Protein AF-A0A6B3BCQ0-F1 (afdb_monomer_lite)

pLDDT: mean 88.79, std 11.23, range [49.03, 98.62]

Foldseek 3Di:
DDDDDDDDDDDDDALVVQLVCLVVVVVQQVQWADDPQFIAGVVGHTDPQWTFPDDHRQAQQTKIWGDDPPQQKIKIKGWRDRDLQAKTKIWIWIDHQFKTKTKIWMFGNRSNTFKIKMWMWMATDPPPDDVRIDTDIDMDGSVVVNVVVPDDPPD

Secondary structure (DSSP, 8-state):
--------------HHHHHHHHHHHHHHHHH-EEETTEEE-TTS-EEEEEEEEESSTTSTT-EEEES-TTSS-EEEEEEEEEETTTEEEEEEEEEETTEEEEEEEEEESTTS--EEEEEEEEE-STT--GGG-EEEEEEEEHHHHHHHHTSPTT-

Sequence (155 aa):
MAVLRHSVTVLAVERALVAELAPLVWDLAESTRADGTAVRTPDGRPVEDLRLVKGRHLRAGALYEIGRADDGERMAVRVREWRRTAAIEVEQRLSAPDLNARVTLRLTAPDRPRLVEGRGRMWGPDGSGVLRRGTGSARADLAAWWDAAALPPGA

Structure (mmCIF, N/CA/C/O backbone):
data_AF-A0A6B3BCQ0-F1
#
_entry.id   AF-A0A6B3BCQ0-F1
#
loop_
_atom_site.group_PDB
_atom_site.id
_atom_site.type_symbol
_atom_site.label_atom_id
_atom_site.label_alt_id
_atom_site.label_comp_id
_atom_site.label_asym_id
_atom_site.label_entity_id
_atom_site.label_seq_id
_atom_site.pdbx_PDB_ins_code
_atom_site.Cartn_x
_atom_site.Cartn_y
_atom_site.Cartn_z
_atom_site.occupancy
_atom_site.B_iso_or_equiv
_atom_site.auth_seq_id
_atom_site.auth_comp_id
_atom_site.auth_asym_id
_atom_site.auth_atom_id
_atom_site.pdbx_PDB_model_num
ATOM 1 N N . MET A 1 1 ? -4.432 18.045 -29.482 1.00 49.03 1 MET A N 1
ATOM 2 C CA . MET A 1 1 ? -4.115 17.077 -28.408 1.00 49.03 1 MET A CA 1
ATOM 3 C C . MET A 1 1 ? -2.620 17.183 -28.144 1.00 49.03 1 MET A C 1
ATOM 5 O O . MET A 1 1 ? -1.856 16.920 -29.061 1.00 49.03 1 MET A O 1
ATOM 9 N N . ALA A 1 2 ? -2.197 17.683 -26.982 1.00 64.56 2 ALA A N 1
ATOM 10 C CA . ALA A 1 2 ? -0.774 17.806 -26.659 1.00 64.56 2 ALA A CA 1
ATOM 11 C C . ALA A 1 2 ? -0.276 16.483 -26.059 1.00 64.56 2 ALA A C 1
ATOM 13 O O . ALA A 1 2 ? -0.923 15.940 -25.167 1.00 64.56 2 ALA A O 1
ATOM 14 N N . VAL A 1 3 ? 0.842 15.957 -26.559 1.00 76.06 3 VAL A N 1
ATOM 15 C CA . VAL A 1 3 ? 1.496 14.761 -26.011 1.00 76.06 3 VAL A CA 1
ATOM 16 C C . VAL A 1 3 ? 2.761 15.215 -25.300 1.00 76.06 3 VAL A C 1
ATOM 18 O O . VAL A 1 3 ? 3.702 15.670 -25.947 1.00 76.06 3 VAL A O 1
ATOM 21 N N . LEU A 1 4 ? 2.780 15.102 -23.973 1.00 71.19 4 LEU A N 1
ATOM 22 C CA . LEU A 1 4 ? 3.983 15.318 -23.176 1.00 71.19 4 LEU A CA 1
ATOM 23 C C . LEU A 1 4 ? 4.771 14.004 -23.121 1.00 71.19 4 LEU A C 1
ATOM 25 O O . LEU A 1 4 ? 4.224 12.974 -22.730 1.00 71.19 4 LEU A O 1
ATOM 29 N N . ARG A 1 5 ? 6.049 14.038 -23.503 1.00 82.19 5 ARG A N 1
ATOM 30 C CA . ARG A 1 5 ? 6.989 12.935 -23.269 1.00 82.19 5 ARG A CA 1
ATOM 31 C C . ARG A 1 5 ? 7.932 13.345 -22.149 1.00 82.19 5 ARG A C 1
ATOM 33 O O . ARG A 1 5 ? 8.569 14.389 -22.240 1.00 82.19 5 ARG A O 1
ATOM 40 N N . HIS A 1 6 ? 7.997 12.532 -21.105 1.00 77.38 6 HIS A N 1
ATOM 41 C CA . HIS A 1 6 ? 8.897 12.727 -19.980 1.00 77.38 6 HIS A CA 1
ATOM 42 C C . HIS A 1 6 ? 9.515 11.382 -19.611 1.00 77.3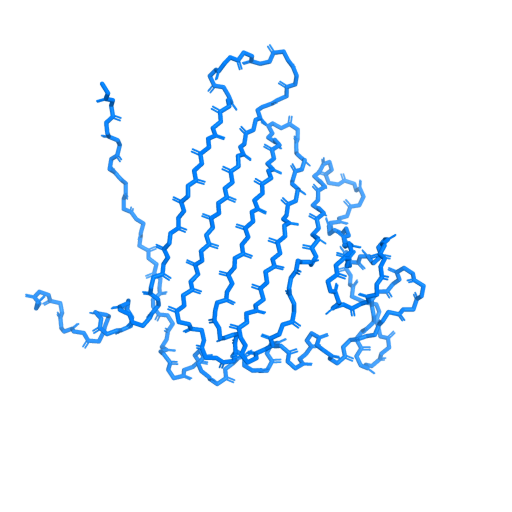8 6 HIS A C 1
ATOM 44 O O . HIS A 1 6 ? 8.805 10.378 -19.552 1.00 77.38 6 HIS A O 1
ATOM 50 N N . SER A 1 7 ? 10.824 11.379 -19.378 1.00 81.88 7 SER A N 1
ATOM 51 C CA . SER A 1 7 ? 11.579 10.200 -18.967 1.00 81.88 7 SER A CA 1
ATOM 52 C C . SER A 1 7 ? 12.142 10.442 -17.576 1.00 81.88 7 SER A C 1
ATOM 54 O O . SER A 1 7 ? 12.674 11.517 -17.306 1.00 81.88 7 SER A O 1
ATOM 56 N N . VAL A 1 8 ? 12.038 9.433 -16.714 1.00 76.56 8 VAL A N 1
ATOM 57 C CA . VAL A 1 8 ? 12.594 9.446 -15.359 1.00 76.56 8 VAL A CA 1
ATOM 58 C C . VAL A 1 8 ? 13.615 8.325 -15.262 1.00 76.56 8 VAL A C 1
ATOM 60 O O . VAL A 1 8 ? 13.313 7.183 -15.609 1.00 76.56 8 VAL A O 1
ATOM 63 N N . THR A 1 9 ? 14.814 8.644 -14.783 1.00 77.44 9 THR A N 1
ATOM 64 C CA . THR A 1 9 ? 15.829 7.637 -14.469 1.00 77.44 9 THR A CA 1
ATOM 65 C C . THR A 1 9 ? 15.534 7.049 -13.097 1.00 77.44 9 THR A C 1
ATOM 67 O O . THR A 1 9 ? 15.426 7.782 -12.116 1.00 77.44 9 THR A O 1
ATOM 70 N N . VAL A 1 10 ? 15.420 5.726 -13.024 1.00 73.56 10 VAL A N 1
ATOM 71 C CA . VAL A 1 10 ? 15.226 4.985 -11.774 1.00 73.56 10 VAL A CA 1
ATOM 72 C C . VAL A 1 10 ? 16.368 3.995 -11.587 1.00 73.56 10 VAL A C 1
ATOM 74 O O . VAL A 1 10 ? 16.853 3.413 -12.557 1.00 73.56 10 VAL A O 1
ATOM 77 N N . LEU A 1 11 ? 16.806 3.803 -10.342 1.00 74.50 11 LEU A N 1
ATOM 78 C CA . LEU A 1 11 ? 17.758 2.745 -10.011 1.00 74.50 11 LEU A CA 1
ATOM 79 C C . LEU A 1 11 ? 17.063 1.387 -10.152 1.00 74.50 11 LEU A C 1
ATOM 81 O O . LEU A 1 11 ? 15.986 1.174 -9.589 1.00 74.50 11 LEU A O 1
ATOM 85 N N . ALA A 1 12 ? 17.680 0.469 -10.892 1.00 72.69 12 ALA A N 1
ATOM 86 C CA . ALA A 1 12 ? 17.228 -0.911 -10.950 1.00 72.69 12 ALA A CA 1
ATOM 87 C C . ALA A 1 12 ? 17.733 -1.649 -9.709 1.00 72.69 12 ALA A C 1
ATOM 89 O O . ALA A 1 12 ? 18.914 -1.967 -9.600 1.00 72.69 12 ALA A O 1
ATOM 90 N N . VAL A 1 13 ? 16.834 -1.912 -8.760 1.00 81.06 13 VAL A N 1
ATOM 91 C CA . VAL A 1 13 ? 17.118 -2.880 -7.695 1.00 81.06 13 VAL A CA 1
ATOM 92 C C . VAL A 1 13 ? 17.193 -4.259 -8.341 1.00 81.06 13 VAL A C 1
ATOM 94 O O . VAL A 1 13 ? 16.316 -4.618 -9.133 1.00 81.06 13 VAL A O 1
ATOM 97 N N . GLU A 1 14 ? 18.230 -5.027 -8.020 1.00 87.88 14 GLU A N 1
ATOM 98 C CA . GLU A 1 14 ? 18.426 -6.356 -8.589 1.00 87.88 14 GLU A CA 1
ATOM 99 C C . GLU A 1 14 ? 17.218 -7.264 -8.331 1.00 87.88 14 GLU A C 1
ATOM 101 O O . GLU A 1 14 ? 16.679 -7.329 -7.223 1.00 87.88 14 GLU A O 1
ATOM 106 N N . ARG A 1 15 ? 16.811 -8.015 -9.360 1.00 89.81 15 ARG A N 1
ATOM 107 C CA . ARG A 1 15 ? 15.657 -8.923 -9.294 1.00 89.81 15 ARG A CA 1
ATOM 108 C C . ARG A 1 15 ? 15.768 -9.930 -8.148 1.00 89.81 15 ARG A C 1
ATOM 110 O O . ARG A 1 15 ? 14.763 -10.234 -7.509 1.00 89.81 15 ARG A O 1
ATOM 117 N N . ALA A 1 16 ? 16.971 -10.451 -7.906 1.00 90.44 16 ALA A N 1
ATOM 118 C CA . ALA A 1 16 ? 17.234 -11.406 -6.834 1.00 90.44 16 ALA A CA 1
ATOM 119 C C . ALA A 1 16 ? 16.995 -10.778 -5.454 1.00 90.44 16 ALA A C 1
ATOM 121 O O . ALA A 1 16 ? 16.263 -11.349 -4.650 1.00 90.44 16 ALA A O 1
ATOM 122 N N . LEU A 1 17 ? 17.510 -9.565 -5.233 1.00 90.81 17 LEU A N 1
ATOM 123 C CA . LEU A 1 17 ? 17.318 -8.830 -3.985 1.00 90.81 17 LEU A CA 1
ATOM 124 C C . LEU A 1 17 ? 15.836 -8.524 -3.729 1.00 90.81 17 LEU A C 1
ATOM 126 O O . LEU A 1 17 ? 15.349 -8.695 -2.616 1.00 90.81 17 LEU A O 1
ATOM 130 N N . VAL A 1 18 ? 15.080 -8.130 -4.758 1.00 91.12 18 VAL A N 1
ATOM 131 C CA . VAL A 1 18 ? 13.631 -7.913 -4.608 1.00 91.12 18 VAL A CA 1
ATOM 132 C C . VAL A 1 18 ? 12.900 -9.214 -4.276 1.00 91.12 18 VAL A C 1
ATOM 134 O O . VAL A 1 18 ? 12.005 -9.206 -3.435 1.00 91.12 18 VAL A O 1
ATOM 137 N N . ALA A 1 19 ? 13.275 -10.332 -4.900 1.00 91.25 19 ALA A N 1
ATOM 138 C CA . ALA A 1 19 ? 12.676 -11.634 -4.610 1.00 91.25 19 ALA A CA 1
ATOM 139 C C . ALA A 1 19 ? 12.978 -12.131 -3.184 1.00 91.25 19 ALA A C 1
ATOM 141 O O . ALA A 1 19 ? 12.162 -12.854 -2.616 1.00 91.25 19 ALA A O 1
ATOM 142 N N . GLU A 1 20 ? 14.118 -11.743 -2.614 1.00 93.50 20 GLU A N 1
ATOM 143 C CA . GLU A 1 20 ? 14.488 -12.039 -1.229 1.00 93.50 20 GLU A CA 1
ATOM 144 C C . GLU A 1 20 ? 13.744 -11.140 -0.230 1.00 93.50 20 GLU A C 1
ATOM 146 O O . GLU A 1 20 ? 13.176 -11.627 0.746 1.00 93.50 20 GLU A O 1
ATOM 151 N N . LEU A 1 21 ? 13.701 -9.829 -0.487 1.00 94.19 21 LEU A N 1
ATOM 152 C CA . LEU A 1 21 ? 13.137 -8.857 0.451 1.00 94.19 21 LEU A CA 1
ATOM 153 C C . LEU A 1 21 ? 11.609 -8.797 0.425 1.00 94.19 21 LEU A C 1
ATOM 155 O O . LEU A 1 21 ? 10.998 -8.530 1.460 1.00 94.19 21 LEU A O 1
ATOM 159 N N . ALA A 1 22 ? 10.969 -9.020 -0.727 1.00 93.88 22 ALA A N 1
ATOM 160 C CA . ALA A 1 22 ? 9.523 -8.847 -0.846 1.00 93.88 22 ALA A CA 1
ATOM 161 C C . ALA A 1 22 ? 8.733 -9.728 0.143 1.00 93.88 22 ALA A C 1
ATOM 163 O O . ALA A 1 22 ? 7.889 -9.176 0.852 1.00 93.88 22 ALA A O 1
ATOM 164 N N . PRO A 1 23 ? 9.018 -11.039 0.293 1.00 94.50 23 PRO A N 1
ATOM 165 C CA . PRO A 1 23 ? 8.357 -11.857 1.305 1.00 94.50 23 PRO A CA 1
ATOM 166 C C . PRO A 1 23 ? 8.550 -11.329 2.730 1.00 94.50 23 PRO A C 1
ATOM 168 O O . PRO A 1 23 ? 7.584 -11.298 3.487 1.00 94.50 23 PRO A O 1
ATOM 171 N N . LEU A 1 24 ? 9.753 -10.847 3.070 1.00 95.94 24 LEU A N 1
ATOM 172 C CA . LEU A 1 24 ? 10.071 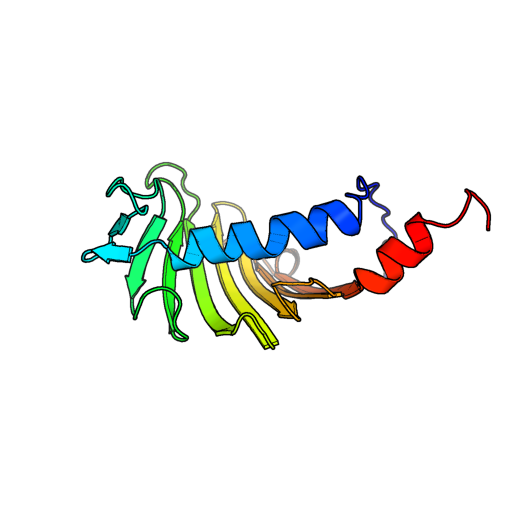-10.327 4.404 1.00 95.94 24 LEU A CA 1
ATOM 173 C C . LEU A 1 24 ? 9.263 -9.070 4.742 1.00 95.94 24 LEU A C 1
ATOM 175 O O . LEU A 1 24 ? 8.804 -8.913 5.872 1.00 95.94 24 LEU A O 1
ATOM 179 N N . VAL A 1 25 ? 9.047 -8.182 3.766 1.00 93.81 25 VAL A N 1
ATOM 180 C CA . VAL A 1 25 ? 8.210 -6.985 3.954 1.00 93.81 25 VAL A CA 1
ATOM 181 C C . VAL A 1 25 ? 6.769 -7.380 4.280 1.00 93.81 25 VAL A C 1
ATOM 183 O O . VAL A 1 25 ? 6.154 -6.814 5.187 1.00 93.81 25 VAL A O 1
ATOM 186 N N . TRP A 1 26 ? 6.222 -8.362 3.565 1.00 94.94 26 TRP A N 1
ATOM 187 C CA . TRP A 1 26 ? 4.856 -8.825 3.806 1.00 94.94 26 TRP A CA 1
ATOM 188 C C . TRP A 1 26 ? 4.735 -9.649 5.090 1.00 94.94 26 TRP A C 1
ATOM 190 O O . TRP A 1 26 ? 3.741 -9.491 5.794 1.00 94.94 26 TRP A O 1
ATOM 200 N N . ASP A 1 27 ? 5.746 -10.450 5.441 1.00 96.19 27 ASP A N 1
ATOM 201 C CA . ASP A 1 27 ? 5.826 -11.150 6.729 1.00 96.19 27 ASP A CA 1
ATOM 202 C C . ASP A 1 27 ? 5.821 -10.148 7.883 1.00 96.19 27 ASP A C 1
ATOM 204 O O . ASP A 1 27 ? 5.054 -10.295 8.835 1.00 96.19 27 ASP A O 1
ATOM 208 N N . LEU A 1 28 ? 6.617 -9.080 7.774 1.00 94.69 28 LEU A N 1
ATOM 209 C CA . LEU A 1 28 ? 6.631 -8.005 8.757 1.00 94.69 28 LEU A CA 1
ATOM 210 C C . LEU A 1 28 ? 5.245 -7.366 8.882 1.00 94.69 28 LEU A C 1
ATOM 212 O O . LEU A 1 28 ? 4.741 -7.233 9.996 1.00 94.69 28 LEU A O 1
ATOM 216 N N . ALA A 1 29 ? 4.594 -7.030 7.766 1.00 95.00 29 ALA A N 1
ATOM 217 C CA . ALA A 1 29 ? 3.242 -6.483 7.791 1.00 95.00 29 ALA A CA 1
ATOM 218 C C . ALA A 1 29 ? 2.258 -7.444 8.483 1.00 95.00 29 ALA A C 1
ATOM 220 O O . ALA A 1 29 ? 1.542 -7.033 9.394 1.00 95.00 29 ALA A O 1
ATOM 221 N N . GLU A 1 30 ? 2.250 -8.725 8.118 1.00 96.38 30 GLU A N 1
ATOM 222 C CA . GLU A 1 30 ? 1.347 -9.739 8.681 1.00 96.38 30 GLU A CA 1
ATOM 223 C C . GLU A 1 30 ? 1.654 -10.103 10.139 1.00 96.38 30 GLU A C 1
ATOM 225 O O . GLU A 1 30 ? 0.757 -10.533 10.864 1.00 96.38 30 GLU A O 1
ATOM 230 N N . SER A 1 31 ? 2.887 -9.877 10.594 1.00 97.38 31 SER A N 1
ATOM 231 C CA . SER A 1 31 ? 3.286 -10.065 11.990 1.00 97.38 31 SER A CA 1
ATOM 232 C C . SER A 1 31 ? 2.737 -8.982 12.929 1.00 97.38 31 SER A C 1
ATOM 234 O O . SER A 1 31 ? 2.652 -9.197 14.142 1.00 97.38 31 SER A O 1
ATOM 236 N N . THR A 1 32 ? 2.323 -7.832 12.382 1.00 97.62 32 THR A N 1
ATOM 237 C CA . THR A 1 32 ? 1.688 -6.770 13.168 1.00 97.62 32 THR A CA 1
ATOM 238 C C . THR A 1 32 ? 0.270 -7.149 13.591 1.00 97.62 32 THR A C 1
ATOM 240 O O . THR A 1 32 ? -0.431 -7.926 12.938 1.00 97.62 32 THR A O 1
ATOM 243 N N . ARG A 1 33 ? -0.189 -6.578 14.705 1.00 97.31 33 ARG A N 1
ATOM 244 C CA . ARG A 1 33 ? -1.525 -6.828 15.260 1.00 97.31 33 ARG A CA 1
ATOM 245 C C . ARG A 1 33 ? -2.248 -5.519 15.511 1.00 97.31 33 ARG A C 1
ATOM 247 O O . ARG A 1 33 ? -1.623 -4.533 15.881 1.00 97.31 33 ARG A O 1
ATOM 254 N N . ALA A 1 34 ? -3.565 -5.516 15.349 1.00 97.19 34 ALA A N 1
ATOM 255 C CA . ALA A 1 34 ? -4.379 -4.385 15.773 1.00 97.19 34 ALA A CA 1
ATOM 256 C C . ALA A 1 34 ? -4.835 -4.555 17.227 1.00 97.19 34 ALA A C 1
ATOM 258 O O . ALA A 1 34 ? -5.323 -5.620 17.606 1.00 97.19 34 ALA A O 1
ATOM 259 N N . ASP A 1 35 ? -4.700 -3.483 17.997 1.00 95.62 35 ASP A N 1
ATOM 260 C CA . ASP A 1 35 ? -5.163 -3.319 19.372 1.00 95.62 35 ASP A CA 1
ATOM 261 C C . ASP A 1 35 ? -6.003 -2.034 19.436 1.00 95.62 35 ASP A C 1
ATOM 263 O O . ASP A 1 35 ? -5.488 -0.911 19.407 1.00 95.62 35 ASP A O 1
ATOM 267 N N . GLY A 1 36 ? -7.328 -2.198 19.381 1.00 94.12 36 GLY A N 1
ATOM 268 C CA . GLY A 1 36 ? -8.250 -1.093 19.134 1.00 94.12 36 GLY A CA 1
ATOM 269 C C . GLY A 1 36 ? -7.938 -0.393 17.806 1.00 94.12 36 GLY A C 1
ATOM 270 O O . GLY A 1 36 ? -8.079 -0.988 16.739 1.00 94.12 36 GLY A O 1
ATOM 271 N N . THR A 1 37 ? -7.517 0.875 17.879 1.00 95.88 37 THR A N 1
ATOM 272 C CA . THR A 1 37 ? -7.110 1.658 16.694 1.00 95.88 37 THR A CA 1
ATOM 273 C C . THR A 1 37 ? -5.605 1.646 16.431 1.00 95.88 37 THR A C 1
ATOM 275 O O . THR A 1 37 ? -5.176 2.098 15.371 1.00 95.88 37 THR A O 1
ATOM 278 N N . ALA A 1 38 ? -4.793 1.138 17.362 1.00 96.75 38 ALA A N 1
ATOM 279 C CA . ALA A 1 38 ? -3.347 1.071 17.201 1.00 96.75 38 ALA A CA 1
ATOM 280 C C . ALA A 1 38 ? -2.955 -0.187 16.421 1.00 96.75 38 ALA A C 1
ATOM 282 O O . ALA A 1 38 ? -3.458 -1.278 16.691 1.00 96.75 38 ALA A O 1
ATOM 283 N N . VAL A 1 39 ? -2.025 -0.050 15.477 1.00 97.62 39 VAL A N 1
ATOM 284 C CA . VAL A 1 39 ? -1.306 -1.192 14.903 1.00 97.62 39 VAL A CA 1
ATOM 285 C C . VAL A 1 39 ? -0.014 -1.346 15.690 1.00 97.62 39 VAL A C 1
ATOM 287 O O . VAL A 1 39 ? 0.691 -0.366 15.902 1.00 97.62 39 VAL A O 1
ATOM 290 N N . ARG A 1 40 ? 0.286 -2.556 16.150 1.00 97.62 40 ARG A N 1
ATOM 291 C CA . ARG A 1 40 ? 1.469 -2.863 16.949 1.00 97.62 40 ARG A CA 1
ATOM 292 C C . ARG A 1 40 ? 2.383 -3.829 16.218 1.00 97.62 40 ARG A C 1
ATOM 294 O O . ARG A 1 40 ? 1.913 -4.793 15.612 1.00 97.62 40 ARG A O 1
ATOM 301 N N . THR A 1 41 ? 3.677 -3.577 16.303 1.00 96.69 41 THR A N 1
ATOM 302 C CA . THR A 1 41 ? 4.740 -4.493 15.892 1.00 96.69 41 THR A CA 1
ATOM 303 C C . THR A 1 41 ? 4.757 -5.749 16.778 1.00 96.69 41 THR A C 1
ATOM 305 O O . THR A 1 41 ? 4.122 -5.770 17.840 1.00 96.69 41 THR A O 1
ATOM 308 N N . PRO A 1 42 ? 5.469 -6.819 16.374 1.00 94.69 42 PRO A N 1
ATOM 309 C CA . PRO A 1 42 ? 5.547 -8.062 17.152 1.00 94.69 42 PRO A CA 1
ATOM 310 C C . PRO A 1 42 ? 6.080 -7.900 18.580 1.00 94.69 42 PRO A C 1
ATOM 312 O O . PRO A 1 42 ? 5.683 -8.650 19.467 1.00 94.69 42 PRO A O 1
ATOM 315 N N . ASP A 1 43 ? 6.944 -6.911 18.815 1.00 94.94 43 ASP A N 1
ATOM 316 C CA . ASP A 1 43 ? 7.478 -6.542 20.133 1.00 94.94 43 ASP A CA 1
ATOM 317 C C . ASP A 1 43 ? 6.531 -5.627 20.941 1.00 94.94 43 ASP A C 1
ATOM 319 O O . ASP A 1 43 ? 6.886 -5.141 22.013 1.00 94.94 43 ASP A O 1
ATOM 323 N N . GLY A 1 44 ? 5.310 -5.391 20.448 1.00 95.25 44 GLY A N 1
ATOM 324 C CA . GLY A 1 44 ? 4.247 -4.660 21.140 1.00 95.25 44 GLY A CA 1
ATOM 325 C C . GLY A 1 44 ? 4.299 -3.138 20.991 1.00 95.25 44 GLY A C 1
ATOM 326 O O . GLY A 1 44 ? 3.386 -2.451 21.470 1.00 95.25 44 GLY A O 1
ATOM 327 N N . ARG A 1 45 ? 5.313 -2.590 20.312 1.00 96.06 45 ARG A N 1
ATOM 328 C CA . ARG A 1 45 ? 5.419 -1.146 20.062 1.00 96.06 45 ARG A CA 1
ATOM 329 C C . ARG A 1 45 ? 4.360 -0.699 19.048 1.00 96.06 45 ARG A C 1
ATOM 331 O O . ARG A 1 45 ? 4.035 -1.452 18.134 1.00 96.06 45 ARG A O 1
ATOM 338 N N . PRO A 1 46 ? 3.763 0.491 19.200 1.00 95.06 46 PRO A N 1
ATOM 339 C CA . PRO A 1 46 ? 2.884 1.023 18.168 1.00 95.06 46 PRO A CA 1
ATOM 340 C C . PRO A 1 46 ? 3.687 1.319 16.894 1.00 95.06 46 PRO A C 1
ATOM 342 O O . PRO A 1 46 ? 4.812 1.808 16.963 1.00 95.06 46 PRO A O 1
ATOM 345 N N . VAL A 1 47 ? 3.095 1.042 15.734 1.00 94.56 47 VAL A N 1
ATOM 346 C CA . VAL A 1 47 ? 3.573 1.572 14.457 1.00 94.56 47 VAL A CA 1
ATOM 347 C C . VAL A 1 47 ? 3.213 3.051 14.441 1.00 94.56 47 VAL A C 1
ATOM 349 O O . VAL A 1 47 ? 2.031 3.403 14.445 1.00 94.56 47 VAL A O 1
ATOM 352 N N . GLU A 1 48 ? 4.230 3.906 14.488 1.00 91.44 48 GLU A N 1
ATOM 353 C CA . GLU A 1 48 ? 4.040 5.354 14.488 1.00 91.44 48 GLU A CA 1
ATOM 354 C C . GLU A 1 48 ? 3.265 5.804 13.247 1.00 91.44 48 GLU A C 1
ATOM 356 O O . GLU A 1 48 ? 3.377 5.217 12.170 1.00 91.44 48 GLU A O 1
ATOM 361 N N . ASP A 1 49 ? 2.440 6.833 13.432 1.00 90.50 49 ASP A N 1
ATOM 362 C CA . ASP A 1 49 ? 1.674 7.488 12.372 1.00 90.50 49 ASP A CA 1
ATOM 363 C C . ASP A 1 49 ? 0.712 6.571 11.595 1.00 90.50 49 ASP A C 1
ATOM 365 O O . ASP A 1 49 ? 0.198 6.981 10.560 1.00 90.50 49 ASP A O 1
ATOM 369 N N . LEU A 1 50 ? 0.415 5.361 12.094 1.00 94.06 50 LEU A N 1
ATOM 370 C CA . LEU A 1 50 ? -0.515 4.407 11.486 1.00 94.06 50 LEU A CA 1
ATOM 371 C C . LEU A 1 50 ? -1.640 4.029 12.454 1.00 94.06 50 LEU A C 1
ATOM 373 O O . LEU A 1 50 ? -1.419 3.433 13.511 1.00 94.06 50 LEU A O 1
ATOM 377 N N . ARG A 1 51 ? -2.885 4.288 12.049 1.00 95.56 51 ARG A N 1
ATOM 378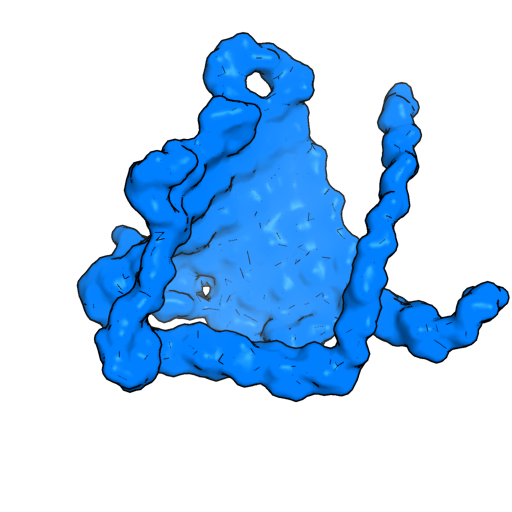 C CA . ARG A 1 51 ? -4.070 3.935 12.844 1.00 95.56 51 ARG A CA 1
ATOM 379 C C . ARG A 1 51 ? -5.067 3.133 12.031 1.00 95.56 51 ARG A C 1
ATOM 381 O O . ARG A 1 51 ? -5.458 3.549 10.946 1.00 95.56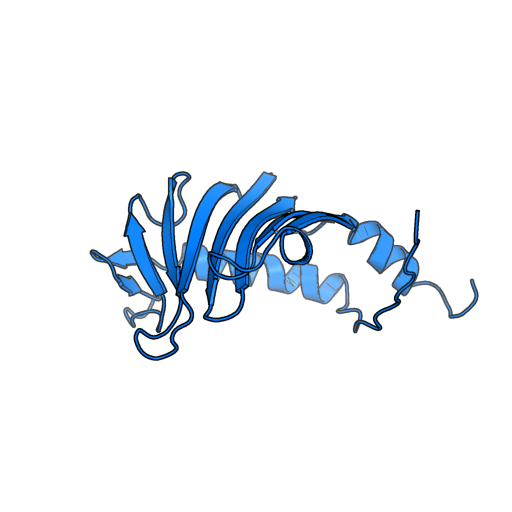 51 ARG A O 1
ATOM 388 N N . LEU A 1 52 ? -5.530 2.008 12.572 1.00 97.69 52 LEU A N 1
ATOM 389 C CA . LEU A 1 52 ? -6.658 1.258 12.025 1.00 97.69 52 LEU A CA 1
ATOM 390 C C . LEU A 1 52 ? -7.961 1.920 12.488 1.00 97.69 52 LEU A C 1
ATOM 392 O O . LEU A 1 52 ? -8.364 1.787 13.640 1.00 97.69 52 LEU A O 1
ATOM 396 N N . VAL A 1 53 ? -8.639 2.623 11.586 1.00 97.31 53 VAL A N 1
ATOM 397 C CA . VAL A 1 53 ? -9.867 3.366 11.914 1.00 97.31 53 VAL A CA 1
ATOM 398 C C . VAL A 1 53 ? -11.142 2.587 11.598 1.00 97.31 53 VAL A C 1
ATOM 400 O O . VAL A 1 53 ? -12.207 2.889 12.133 1.00 97.31 53 VAL A O 1
ATOM 403 N N . LYS A 1 54 ? -11.067 1.571 10.727 1.00 97.94 54 LYS A N 1
ATOM 404 C CA . LYS A 1 54 ? -12.212 0.708 10.406 1.00 97.94 54 LYS A CA 1
ATOM 405 C C . LYS A 1 54 ? -11.781 -0.664 9.907 1.00 97.94 54 LYS A C 1
ATOM 407 O O . LYS A 1 54 ? -10.800 -0.789 9.184 1.00 97.94 54 LYS A O 1
ATOM 412 N N . GLY A 1 55 ? -12.604 -1.674 10.179 1.00 97.94 55 GLY A N 1
ATOM 413 C CA . GLY A 1 55 ? -12.445 -3.021 9.631 1.00 97.94 55 GLY A CA 1
ATOM 414 C C . GLY A 1 55 ? -11.466 -3.878 10.431 1.00 97.94 55 GLY A C 1
ATOM 415 O O . GLY A 1 55 ? -11.125 -3.555 11.563 1.00 97.94 55 GLY A O 1
ATOM 416 N N . ARG A 1 56 ? -11.053 -5.008 9.849 1.00 98.00 56 ARG A N 1
ATOM 417 C CA . ARG A 1 56 ? -10.087 -5.928 10.467 1.00 98.00 56 ARG A CA 1
ATOM 418 C C . ARG A 1 56 ? -8.725 -5.762 9.821 1.00 98.00 56 ARG A C 1
ATOM 420 O O . ARG A 1 56 ? -8.657 -5.710 8.596 1.00 98.00 56 ARG A O 1
ATOM 427 N N . HIS A 1 57 ? -7.676 -5.755 10.637 1.00 97.69 57 HIS A N 1
ATOM 428 C CA . HIS A 1 57 ? -6.289 -5.614 10.196 1.00 97.69 57 HIS A CA 1
ATOM 429 C C . HIS A 1 57 ? -5.952 -6.521 9.001 1.00 97.69 57 HIS A C 1
ATOM 431 O O . HIS A 1 57 ? -6.227 -7.721 9.044 1.00 97.69 57 HIS A O 1
ATOM 437 N N . LEU A 1 58 ? -5.412 -5.929 7.930 1.00 96.75 58 LEU A N 1
ATOM 438 C CA . LEU A 1 58 ? -4.989 -6.562 6.673 1.00 96.75 58 LEU A CA 1
ATOM 439 C C . LEU A 1 58 ? -6.067 -7.399 5.977 1.00 96.75 58 LEU A C 1
ATOM 441 O O . LEU A 1 58 ? -5.779 -8.302 5.195 1.00 96.75 58 LEU A O 1
ATOM 445 N N . ARG A 1 59 ? -7.345 -7.118 6.240 1.00 97.75 59 ARG A N 1
ATOM 446 C CA . ARG A 1 59 ? -8.461 -7.739 5.521 1.00 97.75 59 ARG A CA 1
ATOM 447 C C . ARG A 1 59 ? -9.110 -6.739 4.588 1.00 97.75 59 ARG A C 1
ATOM 449 O O . ARG A 1 59 ? -9.104 -5.537 4.834 1.00 97.75 59 ARG A O 1
ATOM 456 N N . ALA A 1 60 ? -9.725 -7.254 3.526 1.00 98.00 60 ALA A N 1
ATOM 457 C CA . ALA A 1 60 ? -10.552 -6.439 2.649 1.00 98.00 60 ALA A CA 1
ATOM 458 C C . ALA A 1 60 ? -11.561 -5.629 3.483 1.00 98.00 60 ALA A C 1
ATOM 460 O O . ALA A 1 60 ? -12.272 -6.170 4.331 1.00 98.00 60 ALA A O 1
ATOM 461 N N . GLY A 1 61 ? -11.587 -4.316 3.260 1.00 98.12 61 GLY A N 1
ATOM 462 C CA . GLY A 1 61 ? -12.388 -3.372 4.032 1.00 98.12 61 GLY A CA 1
ATOM 463 C C . GLY A 1 61 ? -11.669 -2.689 5.198 1.00 98.12 61 GLY A C 1
ATOM 464 O O . GLY A 1 61 ? -12.247 -1.740 5.726 1.00 98.12 61 GLY A O 1
ATOM 465 N N . ALA A 1 62 ? -10.448 -3.101 5.564 1.00 98.56 62 ALA A N 1
ATOM 466 C CA . ALA A 1 62 ? -9.612 -2.355 6.505 1.00 98.56 62 ALA A CA 1
ATOM 467 C C . ALA A 1 62 ? -9.369 -0.936 5.985 1.00 98.56 62 ALA A C 1
ATOM 469 O O . ALA A 1 62 ? -9.099 -0.763 4.795 1.00 98.56 62 ALA A O 1
ATOM 470 N N . LEU A 1 63 ? -9.475 0.058 6.860 1.00 98.44 63 LEU A N 1
ATOM 471 C CA . LEU A 1 63 ? -9.165 1.452 6.578 1.00 98.44 63 LEU A CA 1
ATOM 472 C C . LEU A 1 63 ? -8.146 1.933 7.598 1.00 98.44 63 LEU A C 1
ATOM 474 O O . LEU A 1 63 ? -8.408 1.890 8.801 1.00 98.44 63 LEU A O 1
ATOM 478 N N . TYR A 1 64 ? -7.025 2.411 7.084 1.00 97.88 64 TYR A N 1
ATOM 479 C CA . TYR A 1 64 ? -5.961 3.015 7.857 1.00 97.88 64 TYR A CA 1
ATOM 480 C C . TYR A 1 64 ? -5.911 4.508 7.592 1.00 97.88 64 TYR A C 1
ATOM 482 O O . TYR A 1 64 ? -6.162 4.935 6.466 1.00 97.88 64 TYR A O 1
ATOM 490 N N . GLU A 1 65 ? -5.550 5.274 8.607 1.00 95.56 65 GLU A N 1
ATOM 491 C CA . GLU A 1 65 ? -5.076 6.646 8.458 1.00 95.56 65 GLU A CA 1
ATOM 492 C C . GLU A 1 65 ? -3.567 6.658 8.693 1.00 95.56 65 GLU A C 1
ATOM 494 O O . GLU A 1 65 ? -3.077 5.965 9.590 1.00 95.56 65 GLU A O 1
ATOM 499 N N . ILE A 1 66 ? -2.858 7.386 7.831 1.00 91.81 66 ILE A N 1
ATOM 500 C CA . ILE A 1 66 ? -1.407 7.535 7.826 1.00 91.81 66 ILE A CA 1
ATOM 501 C C . ILE A 1 66 ? -1.066 9.023 7.884 1.00 91.81 66 ILE A C 1
ATOM 503 O O . ILE A 1 66 ? -1.614 9.807 7.102 1.00 91.81 66 ILE A O 1
ATOM 507 N N . GLY A 1 67 ? -0.142 9.378 8.774 1.00 82.81 67 GLY A N 1
ATOM 508 C CA . GLY A 1 67 ? 0.390 10.731 8.934 1.00 82.81 67 GLY A CA 1
ATOM 509 C C . GLY A 1 67 ? 0.191 11.288 10.341 1.00 82.81 67 GLY A C 1
ATOM 510 O O . GLY A 1 67 ? -0.608 10.771 11.130 1.00 82.81 67 GLY A O 1
ATOM 511 N N . ARG A 1 68 ? 0.926 12.358 10.652 1.00 67.44 68 ARG A N 1
ATOM 512 C CA . ARG A 1 68 ? 0.781 13.089 11.913 1.00 67.44 68 ARG A CA 1
ATOM 513 C C . ARG A 1 68 ? -0.378 14.067 11.798 1.00 67.44 68 ARG A C 1
ATOM 515 O O . ARG A 1 68 ? -0.654 14.612 10.733 1.00 67.44 68 ARG A O 1
ATOM 522 N N . ALA A 1 69 ? -1.076 14.289 12.909 1.00 61.31 69 ALA A N 1
ATOM 523 C CA . ALA A 1 69 ? -2.251 15.161 12.939 1.00 61.31 69 ALA A CA 1
ATOM 524 C C . ALA A 1 69 ? -1.950 16.609 12.498 1.00 61.31 69 ALA A C 1
ATOM 526 O O . ALA A 1 69 ? -2.863 17.299 12.039 1.00 61.31 69 ALA A O 1
ATOM 527 N N . ASP A 1 70 ? -0.688 17.029 12.604 1.00 64.50 70 ASP A N 1
ATOM 528 C CA . ASP A 1 70 ? -0.263 18.425 12.498 1.00 64.50 70 ASP A CA 1
ATOM 529 C C . ASP A 1 70 ? 0.234 18.819 11.095 1.00 64.50 70 ASP A C 1
ATOM 531 O O . ASP A 1 70 ? 0.440 20.001 10.830 1.00 64.50 70 ASP A O 1
ATOM 535 N N . ASP A 1 71 ? 0.364 17.866 10.167 1.00 67.38 71 ASP A N 1
ATOM 536 C CA . ASP A 1 71 ? 1.038 18.102 8.881 1.00 67.38 71 ASP A CA 1
ATOM 537 C C . ASP A 1 71 ? 0.107 18.721 7.818 1.00 67.38 71 ASP A C 1
ATOM 539 O O . ASP A 1 71 ? 0.530 19.036 6.708 1.00 67.38 71 ASP A O 1
ATOM 543 N N . GLY A 1 72 ? -1.193 18.864 8.111 1.00 70.88 72 GLY A N 1
ATOM 544 C CA . GLY A 1 72 ? -2.213 19.335 7.158 1.00 70.88 72 GLY A CA 1
ATOM 545 C C . GLY A 1 72 ? -2.499 18.365 5.999 1.00 70.88 72 GLY A C 1
ATOM 546 O O . GLY A 1 72 ? -3.533 18.482 5.336 1.00 70.88 72 GLY A O 1
ATOM 547 N N . GLU A 1 73 ? -1.633 17.374 5.795 1.00 82.00 73 GLU A N 1
ATOM 548 C CA . GLU A 1 73 ? -1.805 16.252 4.887 1.00 82.00 73 GLU A CA 1
ATOM 549 C C . GLU A 1 73 ? -2.469 15.073 5.598 1.00 82.00 73 GLU A C 1
ATOM 551 O O . GLU A 1 73 ? -2.120 14.692 6.714 1.00 82.00 73 GLU A O 1
ATOM 556 N N . ARG A 1 74 ? -3.455 14.469 4.940 1.00 86.12 74 ARG A N 1
ATOM 557 C CA . ARG A 1 74 ? -4.131 13.267 5.426 1.00 86.12 74 ARG A CA 1
ATOM 558 C C . ARG A 1 74 ? -4.109 12.209 4.349 1.00 86.12 74 ARG A C 1
ATOM 560 O O . ARG A 1 74 ? -4.662 12.411 3.264 1.00 86.12 74 ARG A O 1
ATOM 567 N N . MET A 1 75 ? -3.530 11.059 4.673 1.00 92.81 75 MET A N 1
ATOM 568 C CA . MET A 1 75 ? -3.590 9.877 3.829 1.00 92.81 75 MET A CA 1
ATOM 569 C C . MET A 1 75 ? -4.454 8.810 4.492 1.00 92.81 75 MET A C 1
ATOM 571 O O . MET A 1 75 ? -4.212 8.404 5.622 1.00 92.81 75 MET A O 1
ATOM 575 N N . ALA A 1 76 ? -5.456 8.315 3.773 1.00 96.31 76 ALA A N 1
ATOM 576 C CA . ALA A 1 76 ? -6.233 7.157 4.186 1.00 96.31 76 ALA A CA 1
ATOM 577 C C . ALA A 1 76 ? -6.037 6.010 3.195 1.00 96.31 76 ALA A C 1
ATOM 579 O O . ALA A 1 76 ? -6.179 6.198 1.987 1.00 96.31 76 ALA A O 1
ATOM 580 N N . VAL A 1 77 ? -5.752 4.810 3.695 1.00 98.06 77 VAL A N 1
ATOM 581 C CA . VAL A 1 77 ? -5.497 3.616 2.882 1.00 98.06 77 VAL A CA 1
ATOM 582 C C . VAL A 1 77 ? -6.539 2.558 3.190 1.00 98.06 77 VAL A C 1
ATOM 584 O O . VAL A 1 77 ? -6.639 2.060 4.308 1.00 98.06 77 VAL A O 1
ATOM 587 N N . ARG A 1 78 ? -7.325 2.186 2.183 1.00 98.62 78 ARG A N 1
ATOM 588 C CA . ARG A 1 78 ? -8.309 1.114 2.272 1.00 98.62 78 ARG A CA 1
ATOM 589 C C . ARG A 1 78 ? -7.795 -0.143 1.592 1.00 98.62 78 ARG A C 1
ATOM 591 O O . ARG A 1 78 ? -7.559 -0.132 0.388 1.00 98.62 78 ARG A O 1
ATOM 598 N N . VAL A 1 79 ? -7.752 -1.252 2.317 1.00 98.56 79 VAL A N 1
ATOM 599 C CA . VAL A 1 79 ? -7.456 -2.566 1.737 1.00 98.56 79 VAL A CA 1
ATOM 600 C C . VAL A 1 79 ? -8.656 -3.033 0.914 1.00 98.56 79 VAL A C 1
ATOM 602 O O . VAL A 1 79 ? -9.781 -3.133 1.418 1.00 98.56 79 VAL A O 1
ATOM 605 N N . ARG A 1 80 ? -8.428 -3.306 -0.369 1.00 98.38 80 ARG A N 1
ATOM 606 C CA . ARG A 1 80 ? -9.407 -3.889 -1.299 1.00 98.38 80 ARG A CA 1
ATOM 607 C C . ARG A 1 80 ? -9.202 -5.392 -1.411 1.00 98.38 80 ARG A C 1
ATOM 609 O O . ARG A 1 80 ? -10.169 -6.141 -1.324 1.00 98.38 80 ARG A O 1
ATOM 616 N N . GLU A 1 81 ? -7.947 -5.813 -1.495 1.00 98.19 81 GLU A N 1
ATOM 617 C CA . GLU A 1 81 ? -7.528 -7.209 -1.522 1.00 98.19 81 GLU A CA 1
ATOM 618 C C . GLU A 1 81 ? -6.232 -7.367 -0.723 1.00 98.19 81 GLU A C 1
ATOM 620 O O . GLU A 1 81 ? -5.349 -6.514 -0.788 1.00 98.19 81 GLU A O 1
ATOM 625 N N . TRP A 1 82 ? -6.124 -8.462 0.028 1.00 97.56 82 TRP A N 1
ATOM 626 C CA . TRP A 1 82 ? -4.891 -8.859 0.704 1.00 97.56 82 TRP A CA 1
ATOM 627 C C . TRP A 1 82 ? -4.710 -10.369 0.570 1.00 97.56 82 TRP A C 1
ATOM 629 O O . TRP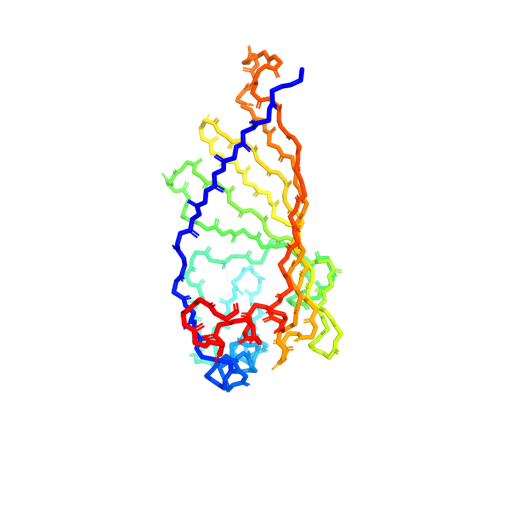 A 1 82 ? -5.265 -11.149 1.351 1.00 97.56 82 TRP A O 1
ATOM 639 N N . ARG A 1 83 ? -4.015 -10.788 -0.491 1.00 95.69 83 ARG A N 1
ATOM 640 C CA . ARG A 1 83 ? -3.728 -12.191 -0.808 1.00 95.69 83 ARG A CA 1
ATOM 641 C C . ARG A 1 83 ? -2.315 -12.311 -1.371 1.00 95.69 83 ARG A C 1
ATOM 643 O O . ARG A 1 83 ? -2.100 -12.082 -2.556 1.00 95.69 83 ARG A O 1
ATOM 650 N N . ARG A 1 84 ? -1.354 -12.723 -0.546 1.00 90.56 84 ARG A N 1
ATOM 651 C CA . ARG A 1 84 ? 0.076 -12.770 -0.913 1.00 90.56 84 ARG A CA 1
ATOM 652 C C . ARG A 1 84 ? 0.413 -13.597 -2.149 1.00 90.56 84 ARG A C 1
ATOM 654 O O . ARG A 1 84 ? 1.283 -13.223 -2.927 1.00 90.56 84 ARG A O 1
ATOM 661 N N . THR A 1 85 ? -0.333 -14.671 -2.378 1.00 89.25 85 THR A N 1
ATOM 662 C CA . THR A 1 85 ? -0.142 -15.545 -3.541 1.00 89.25 85 THR A CA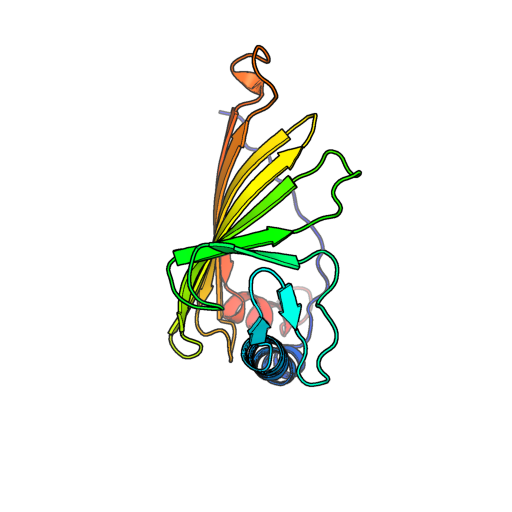 1
ATOM 663 C C . THR A 1 85 ? -0.801 -15.023 -4.819 1.00 89.25 85 THR A C 1
ATOM 665 O O . THR A 1 85 ? -0.497 -15.522 -5.898 1.00 89.25 85 THR A O 1
ATOM 668 N N . ALA A 1 86 ? -1.696 -14.034 -4.721 1.00 93.75 86 ALA A N 1
ATOM 669 C CA . ALA A 1 86 ? -2.469 -13.515 -5.847 1.00 93.75 86 ALA A CA 1
ATOM 670 C C . ALA A 1 86 ? -2.217 -12.020 -6.058 1.00 93.75 86 ALA A C 1
ATOM 672 O O . ALA A 1 86 ? -1.547 -11.636 -7.018 1.00 93.75 86 ALA A O 1
ATOM 673 N N . ALA A 1 87 ? -2.731 -11.173 -5.168 1.00 96.38 87 ALA A N 1
ATOM 674 C CA . ALA A 1 87 ? -2.530 -9.737 -5.224 1.00 96.38 87 ALA A CA 1
ATOM 675 C C . ALA A 1 87 ? -2.761 -9.047 -3.877 1.00 96.38 87 ALA A C 1
ATOM 677 O O . ALA A 1 87 ? -3.537 -9.494 -3.027 1.00 96.38 87 ALA A O 1
ATOM 678 N N . ILE A 1 88 ? -2.131 -7.886 -3.736 1.00 97.81 88 ILE A N 1
ATOM 679 C CA . ILE A 1 88 ? -2.523 -6.866 -2.769 1.00 97.81 88 ILE A CA 1
ATOM 680 C C . ILE A 1 88 ? -3.059 -5.682 -3.562 1.00 97.81 88 ILE A C 1
ATOM 682 O O . ILE A 1 88 ? -2.416 -5.203 -4.495 1.00 97.81 88 ILE A O 1
ATOM 686 N N . GLU A 1 89 ? -4.245 -5.214 -3.191 1.00 98.44 89 GLU A N 1
ATOM 687 C CA . GLU A 1 89 ? -4.857 -4.034 -3.788 1.00 98.44 89 GLU A CA 1
ATOM 688 C C . GLU A 1 89 ? -5.306 -3.079 -2.692 1.00 98.44 89 GLU A C 1
ATOM 690 O O . GLU A 1 89 ? -6.005 -3.464 -1.748 1.00 98.44 89 GLU A O 1
ATOM 695 N N . VAL A 1 90 ? -4.923 -1.814 -2.836 1.00 98.56 90 VAL A N 1
ATOM 696 C CA . VAL A 1 90 ? -5.263 -0.748 -1.899 1.00 98.56 90 VAL A CA 1
ATOM 697 C C . VAL A 1 90 ? -5.825 0.458 -2.635 1.00 98.56 90 VAL A C 1
ATOM 699 O O . VAL A 1 90 ? -5.405 0.795 -3.738 1.00 98.56 90 VAL A O 1
ATOM 702 N N . GLU A 1 91 ? -6.775 1.136 -2.005 1.00 98.56 91 GLU A N 1
ATOM 703 C CA . GLU A 1 91 ? -7.236 2.459 -2.408 1.00 98.56 91 GLU A CA 1
ATOM 704 C C . GLU A 1 91 ? -6.685 3.490 -1.426 1.00 98.56 91 GLU A C 1
ATOM 706 O O . GLU A 1 91 ? -7.032 3.472 -0.249 1.00 98.56 91 GLU A O 1
ATOM 711 N N . GLN A 1 92 ? -5.869 4.409 -1.919 1.00 97.12 92 GLN A N 1
ATOM 712 C CA . GLN A 1 92 ? -5.361 5.555 -1.187 1.00 97.12 92 GLN A CA 1
ATOM 713 C C . GLN A 1 92 ? -6.232 6.780 -1.460 1.00 97.12 92 GLN A C 1
ATOM 715 O O . GLN A 1 92 ? -6.647 7.039 -2.597 1.00 97.12 92 GLN A O 1
ATOM 720 N N . ARG A 1 93 ? -6.502 7.550 -0.412 1.00 95.62 93 ARG A N 1
ATOM 721 C CA . ARG A 1 93 ? -7.090 8.884 -0.480 1.00 95.62 93 ARG A CA 1
ATOM 722 C C . ARG A 1 93 ? -6.118 9.848 0.162 1.00 95.62 93 ARG A C 1
ATOM 724 O O . ARG A 1 93 ? -5.824 9.694 1.340 1.00 95.62 93 ARG A O 1
ATOM 731 N N . LEU A 1 94 ? -5.648 10.806 -0.619 1.00 91.81 94 LEU A N 1
ATOM 732 C CA . LEU A 1 94 ? -4.770 11.872 -0.168 1.00 91.81 94 LEU A CA 1
ATOM 733 C C . LEU A 1 94 ? -5.570 13.170 -0.143 1.00 91.81 94 LEU A C 1
ATOM 735 O O . LEU A 1 94 ? -6.281 13.471 -1.104 1.00 91.81 94 LEU A O 1
ATOM 739 N N . SER A 1 95 ? -5.441 13.914 0.943 1.00 88.75 95 SER A N 1
ATOM 740 C CA . SER A 1 95 ? -5.944 15.272 1.093 1.00 88.75 95 SER A CA 1
ATOM 741 C C . SER A 1 95 ? -4.794 16.131 1.590 1.00 88.75 95 SER A C 1
ATOM 743 O O . SER A 1 95 ? -4.337 15.932 2.708 1.00 88.75 95 SER A O 1
ATOM 745 N N . ALA A 1 96 ? -4.346 17.068 0.770 1.00 85.50 96 ALA A N 1
ATOM 746 C CA . ALA A 1 96 ? -3.334 18.067 1.083 1.00 85.50 96 ALA A CA 1
ATOM 747 C C . ALA A 1 96 ? -3.875 19.459 0.699 1.00 85.50 96 ALA A C 1
ATOM 749 O O . ALA A 1 96 ? -4.827 19.532 -0.090 1.00 85.50 96 ALA A O 1
ATOM 750 N N . PRO A 1 97 ? -3.291 20.561 1.207 1.00 82.44 97 PRO A N 1
ATOM 751 C CA . PRO A 1 97 ? -3.784 21.918 0.944 1.00 82.44 97 PRO A CA 1
ATOM 752 C C . PRO A 1 97 ? -3.998 22.230 -0.546 1.00 82.44 97 PRO A C 1
ATOM 754 O O . PRO A 1 97 ? -5.021 22.800 -0.928 1.00 82.44 97 PRO A O 1
ATOM 757 N N . ASP A 1 98 ? -3.083 21.768 -1.399 1.00 82.88 98 ASP A N 1
ATOM 758 C CA . ASP A 1 98 ? -3.089 22.086 -2.831 1.00 82.88 98 ASP A CA 1
ATOM 759 C C . ASP A 1 98 ? -3.604 20.949 -3.721 1.00 82.88 98 ASP A C 1
ATOM 761 O O . ASP A 1 98 ? -3.799 21.134 -4.932 1.00 82.88 98 ASP A O 1
ATOM 765 N N . LEU A 1 99 ? -3.808 19.758 -3.148 1.00 85.69 99 LEU A N 1
ATOM 766 C CA . LEU A 1 99 ? -4.084 18.554 -3.913 1.00 85.69 99 LEU A CA 1
ATOM 767 C C . LEU A 1 99 ? -4.889 17.525 -3.130 1.00 85.69 99 LEU A C 1
ATOM 769 O O . LEU A 1 99 ? -4.502 17.061 -2.063 1.00 85.69 99 LEU A O 1
ATOM 773 N N . ASN A 1 100 ? -5.951 17.051 -3.760 1.00 89.94 100 ASN A N 1
ATOM 774 C CA . ASN A 1 100 ? -6.661 15.859 -3.349 1.00 89.94 100 ASN A CA 1
ATOM 775 C C . ASN A 1 100 ? -6.487 14.772 -4.406 1.00 89.94 100 ASN A C 1
ATOM 777 O O . ASN A 1 100 ? -6.516 15.042 -5.610 1.00 89.94 100 ASN A O 1
ATOM 781 N N . ALA A 1 101 ? -6.349 13.525 -3.972 1.00 92.56 101 ALA A N 1
ATOM 782 C CA . ALA A 1 101 ? -6.242 12.397 -4.881 1.00 92.56 101 ALA A CA 1
ATOM 783 C C . ALA A 1 101 ? -6.966 11.162 -4.353 1.00 92.56 101 ALA A C 1
ATOM 785 O O . ALA A 1 101 ? -7.073 10.916 -3.153 1.00 92.56 101 ALA A O 1
ATOM 786 N N . ARG A 1 102 ? -7.445 10.344 -5.290 1.00 96.12 102 ARG A N 1
ATOM 787 C CA . ARG A 1 102 ? -7.873 8.972 -5.027 1.00 96.12 102 ARG A CA 1
ATOM 788 C C . ARG A 1 102 ? -7.161 8.068 -6.009 1.00 96.12 102 ARG A C 1
ATOM 790 O O . ARG A 1 102 ? -7.397 8.179 -7.212 1.00 96.12 102 ARG A O 1
ATOM 797 N N . VAL A 1 103 ? -6.327 7.182 -5.485 1.00 97.31 103 VAL A N 1
ATOM 798 C CA . VAL A 1 103 ? -5.471 6.283 -6.257 1.00 97.31 103 VAL A CA 1
ATOM 799 C C . VAL A 1 103 ? -5.757 4.855 -5.822 1.00 97.31 103 VAL A C 1
ATOM 801 O O . VAL A 1 103 ? -5.854 4.571 -4.639 1.00 97.31 103 VAL A O 1
ATOM 804 N N . THR A 1 104 ? -5.941 3.949 -6.769 1.00 98.44 104 THR A N 1
ATOM 805 C CA . THR A 1 104 ? -5.955 2.507 -6.521 1.00 98.44 104 THR A CA 1
ATOM 806 C C . THR A 1 104 ? -4.651 1.936 -7.040 1.00 98.44 104 THR A C 1
ATOM 808 O O . THR A 1 104 ? -4.288 2.208 -8.185 1.00 98.44 104 THR A O 1
ATOM 811 N N . LEU A 1 105 ? -3.957 1.186 -6.192 1.00 98.31 105 LEU A N 1
ATOM 812 C CA . LEU A 1 105 ? -2.711 0.504 -6.510 1.00 98.31 105 LEU A CA 1
ATOM 813 C C . LEU A 1 105 ? -2.923 -0.994 -6.343 1.00 98.31 105 LEU A C 1
ATOM 815 O O . LEU A 1 105 ? -3.453 -1.432 -5.321 1.00 98.31 105 LEU A O 1
ATOM 819 N N . ARG A 1 106 ? -2.483 -1.765 -7.332 1.00 98.19 106 ARG A N 1
ATOM 820 C CA . ARG A 1 106 ? -2.507 -3.223 -7.314 1.00 98.19 106 ARG A CA 1
ATOM 821 C C . ARG A 1 106 ? -1.105 -3.750 -7.561 1.00 98.19 106 ARG A C 1
ATOM 823 O O . ARG A 1 106 ? -0.471 -3.392 -8.552 1.00 98.19 106 ARG A O 1
ATOM 830 N N . LEU A 1 107 ? -0.653 -4.625 -6.672 1.00 97.44 107 LEU A N 1
ATOM 831 C CA . LEU A 1 107 ? 0.557 -5.411 -6.840 1.00 97.44 107 LEU A CA 1
ATOM 832 C C . LEU A 1 107 ? 0.175 -6.875 -7.042 1.00 97.44 107 LEU A C 1
ATOM 834 O O . LEU A 1 107 ? -0.456 -7.482 -6.176 1.00 97.44 107 LEU A O 1
ATOM 838 N N . THR A 1 108 ? 0.576 -7.441 -8.178 1.00 96.19 108 THR A N 1
ATOM 839 C CA . THR A 1 108 ? 0.350 -8.858 -8.495 1.00 96.19 108 THR A CA 1
ATOM 840 C C . THR A 1 108 ? 1.515 -9.712 -8.011 1.00 96.19 108 THR A C 1
ATOM 842 O O . THR A 1 108 ? 2.675 -9.354 -8.230 1.00 96.19 108 THR A O 1
ATOM 845 N N . ALA A 1 109 ? 1.182 -10.857 -7.408 1.00 92.62 109 ALA A N 1
ATOM 846 C CA . ALA A 1 109 ? 2.105 -11.782 -6.754 1.00 92.62 109 ALA A CA 1
ATOM 847 C C . ALA A 1 109 ? 3.080 -11.074 -5.787 1.00 92.62 109 ALA A C 1
ATOM 849 O O . ALA A 1 109 ? 4.276 -11.047 -6.056 1.00 92.62 109 ALA A O 1
ATOM 850 N N . PRO A 1 110 ? 2.598 -10.485 -4.675 1.00 93.38 110 PRO A N 1
ATOM 851 C CA . PRO A 1 110 ? 3.416 -9.737 -3.717 1.00 93.38 110 PRO A CA 1
ATOM 852 C C . PRO A 1 110 ? 4.740 -10.389 -3.288 1.00 93.38 110 PRO A C 1
ATOM 854 O O . PRO A 1 110 ? 5.730 -9.677 -3.157 1.00 93.38 110 PRO A O 1
ATOM 857 N N . ASP A 1 111 ? 4.788 -11.715 -3.119 1.00 93.06 111 ASP A N 1
ATOM 858 C CA . ASP A 1 111 ? 6.020 -12.434 -2.738 1.00 93.06 111 ASP A CA 1
ATOM 859 C C . ASP A 1 111 ? 7.059 -12.506 -3.867 1.00 93.06 111 ASP A C 1
ATOM 861 O O . ASP A 1 111 ? 8.243 -12.728 -3.629 1.00 93.06 111 ASP A O 1
ATOM 865 N N . ARG A 1 112 ? 6.621 -12.343 -5.118 1.00 90.88 112 ARG A N 1
ATOM 866 C CA . ARG A 1 112 ? 7.467 -12.282 -6.315 1.00 90.88 112 ARG A CA 1
ATOM 867 C C . ARG A 1 112 ? 6.894 -11.233 -7.271 1.00 90.88 112 ARG A C 1
ATOM 869 O O . ARG A 1 112 ? 6.289 -11.623 -8.275 1.00 90.88 112 ARG A O 1
ATOM 876 N N . PRO A 1 113 ? 7.040 -9.932 -6.955 1.00 91.81 113 PRO A N 1
ATOM 877 C CA . PRO A 1 113 ? 6.385 -8.847 -7.676 1.00 91.81 113 PRO A CA 1
ATOM 878 C C . PRO A 1 113 ? 6.626 -8.942 -9.181 1.00 91.81 113 PRO A C 1
ATOM 880 O O . PRO A 1 113 ? 7.768 -9.010 -9.624 1.00 91.81 113 PRO A O 1
ATOM 883 N N . ARG A 1 114 ? 5.555 -8.952 -9.979 1.00 88.56 114 ARG A N 1
ATOM 884 C CA . ARG A 1 114 ? 5.669 -8.972 -11.454 1.00 88.56 114 ARG A CA 1
ATOM 885 C C . ARG A 1 114 ? 5.074 -7.753 -12.119 1.00 88.56 114 ARG A C 1
ATOM 887 O O . ARG A 1 114 ? 5.517 -7.349 -13.184 1.00 88.56 114 ARG A O 1
ATOM 894 N N . LEU A 1 115 ? 4.040 -7.199 -11.506 1.00 94.62 115 LEU A N 1
ATOM 895 C CA . LEU A 1 115 ? 3.209 -6.193 -12.128 1.00 94.62 115 LEU A CA 1
ATOM 896 C C . LEU A 1 115 ? 2.679 -5.247 -11.063 1.00 94.62 115 LEU A C 1
ATOM 898 O O . LEU A 1 115 ? 2.054 -5.689 -10.093 1.00 94.62 115 LEU A O 1
ATOM 902 N N . VAL A 1 116 ? 2.901 -3.959 -11.299 1.00 96.19 116 VAL A N 1
ATOM 903 C CA . VAL A 1 116 ? 2.288 -2.867 -10.550 1.00 96.19 116 VAL A CA 1
ATOM 904 C C . VAL A 1 116 ? 1.330 -2.133 -11.472 1.00 96.19 116 VAL A C 1
ATOM 906 O O . VAL A 1 116 ? 1.696 -1.711 -12.570 1.00 96.19 116 VAL A O 1
ATOM 909 N N . GLU A 1 117 ? 0.100 -1.962 -11.014 1.00 97.88 117 GLU A N 1
ATOM 910 C CA . GLU A 1 117 ? -0.923 -1.192 -11.709 1.00 97.88 117 GLU A CA 1
ATOM 911 C C . GLU A 1 117 ? -1.420 -0.078 -10.803 1.00 97.88 117 GLU A C 1
ATOM 913 O O . GLU A 1 117 ? -1.664 -0.274 -9.612 1.00 97.88 117 GLU A O 1
ATOM 918 N N . GLY A 1 118 ? -1.573 1.106 -11.382 1.00 97.62 118 GLY A N 1
ATOM 919 C CA . GLY A 1 118 ? -2.084 2.280 -10.706 1.00 97.62 118 GLY A CA 1
ATOM 920 C C . GLY A 1 118 ? -3.178 2.921 -11.534 1.00 97.62 118 GLY A C 1
ATOM 921 O O . GLY A 1 118 ? -3.037 3.107 -12.740 1.00 97.62 118 GLY A O 1
ATOM 922 N N . ARG A 1 119 ? -4.276 3.309 -10.898 1.00 97.44 119 ARG A N 1
ATOM 923 C CA . ARG A 1 119 ? -5.267 4.190 -11.514 1.00 97.44 119 ARG A CA 1
ATOM 924 C C . ARG A 1 119 ? -5.697 5.223 -10.508 1.00 97.44 119 ARG A C 1
ATOM 926 O O . ARG A 1 119 ? -5.968 4.896 -9.358 1.00 97.44 119 ARG A O 1
ATOM 933 N N . GLY A 1 120 ? -5.816 6.464 -10.942 1.00 95.94 120 GLY A N 1
ATOM 934 C CA . GLY A 1 120 ? -6.199 7.519 -10.035 1.00 95.94 120 GLY A CA 1
ATOM 935 C C . GLY A 1 120 ? -6.894 8.675 -10.704 1.00 95.94 120 GLY A C 1
ATOM 936 O O . GLY A 1 120 ? -6.946 8.814 -11.928 1.00 95.94 120 GLY A O 1
ATOM 937 N N . ARG A 1 121 ? -7.435 9.514 -9.838 1.00 93.94 121 ARG A N 1
ATOM 938 C CA . ARG A 1 121 ? -7.862 10.857 -10.179 1.00 93.94 121 ARG A CA 1
ATOM 939 C C . ARG A 1 121 ? -7.318 11.821 -9.137 1.00 93.94 121 ARG A C 1
ATOM 941 O O . ARG A 1 121 ? -7.172 11.452 -7.971 1.00 93.94 121 ARG A O 1
ATOM 948 N N . MET A 1 122 ? -7.092 13.045 -9.563 1.00 91.06 122 MET A N 1
ATOM 949 C CA . MET A 1 122 ? -6.581 14.133 -8.750 1.00 91.06 122 MET A CA 1
ATOM 950 C C . MET A 1 122 ? -7.431 15.378 -8.982 1.00 91.06 122 MET A C 1
ATOM 952 O O . MET A 1 122 ? -7.976 15.559 -10.074 1.00 91.06 122 MET A O 1
ATOM 956 N N . TRP A 1 123 ? -7.600 16.195 -7.953 1.00 90.50 123 TRP A N 1
ATOM 957 C CA . TRP A 1 123 ? -8.340 17.445 -8.025 1.00 90.50 123 TRP A CA 1
ATOM 958 C C . TRP A 1 123 ? -7.744 18.476 -7.064 1.00 90.50 123 TRP A C 1
ATOM 960 O O . TRP A 1 123 ? -7.326 18.131 -5.962 1.00 90.50 123 TRP A O 1
ATOM 970 N N . GLY A 1 124 ? -7.680 19.735 -7.492 1.00 84.12 124 GLY A N 1
ATOM 971 C CA . GLY A 1 124 ? -7.297 20.855 -6.629 1.00 84.12 124 GLY A CA 1
ATOM 972 C C . GLY A 1 124 ? -8.373 21.197 -5.586 1.00 84.12 124 GLY A C 1
ATOM 973 O O . GLY A 1 124 ? -9.429 20.553 -5.564 1.00 84.12 124 GLY A O 1
ATOM 974 N N . PRO A 1 125 ? -8.131 22.210 -4.739 1.00 77.38 125 PRO A N 1
ATOM 975 C CA . PRO A 1 125 ? -9.104 22.689 -3.758 1.00 77.38 125 PRO A CA 1
ATOM 976 C C . PRO A 1 125 ? -10.401 23.180 -4.421 1.00 77.38 125 PRO A C 1
ATOM 978 O O . PRO A 1 125 ? -10.429 23.512 -5.614 1.00 77.38 125 PRO A O 1
ATOM 981 N N . ASP A 1 126 ? -11.489 23.222 -3.654 1.00 67.88 126 ASP A N 1
ATOM 982 C CA . ASP A 1 126 ? -12.791 23.674 -4.148 1.00 67.88 126 ASP A CA 1
ATOM 983 C C . ASP A 1 126 ? -12.703 25.100 -4.731 1.00 67.88 126 ASP A C 1
ATOM 985 O O . ASP A 1 126 ? -12.016 25.969 -4.203 1.00 67.88 126 ASP A O 1
ATOM 989 N N . GLY A 1 127 ? -13.362 25.334 -5.872 1.00 63.00 127 GLY A N 1
ATOM 990 C CA . GLY A 1 127 ? -13.322 26.618 -6.592 1.00 63.00 127 GLY A CA 1
ATOM 991 C C . GLY A 1 127 ? -12.177 26.786 -7.607 1.00 63.00 127 GLY A C 1
ATOM 992 O O . GLY A 1 127 ? -12.201 27.732 -8.388 1.00 63.00 127 GLY A O 1
ATOM 993 N N . SER A 1 128 ? -11.222 25.851 -7.691 1.00 60.53 128 SER A N 1
ATOM 994 C CA . SER A 1 128 ? -10.016 25.967 -8.544 1.00 60.53 128 SER A CA 1
ATOM 995 C C . SER A 1 128 ? -10.194 25.706 -10.060 1.00 60.53 128 SER A C 1
ATOM 997 O O . SER A 1 128 ? -9.214 25.682 -10.808 1.00 60.53 128 SER A O 1
ATOM 999 N N . GLY A 1 129 ? -11.427 25.548 -10.553 1.00 59.16 129 GLY A N 1
ATOM 1000 C CA . GLY A 1 129 ? -11.728 25.383 -11.984 1.00 59.16 129 GLY A CA 1
ATOM 1001 C C . GLY A 1 129 ? -11.347 24.020 -12.601 1.00 59.16 129 GLY A C 1
ATOM 1002 O O . GLY A 1 129 ? -10.901 23.090 -11.930 1.00 59.16 129 GLY A O 1
ATOM 1003 N N . VAL A 1 130 ? -11.566 23.875 -13.917 1.00 55.28 130 VAL A N 1
ATOM 1004 C CA . VAL A 1 130 ? -11.437 22.596 -14.662 1.00 55.28 130 VAL A CA 1
ATOM 1005 C C . VAL A 1 130 ? -9.976 22.149 -14.841 1.00 55.28 130 VAL A C 1
ATOM 1007 O O . VAL A 1 130 ? -9.703 20.957 -14.954 1.00 55.28 130 VAL A O 1
ATOM 1010 N N . LEU A 1 131 ? -9.027 23.093 -14.811 1.00 56.47 131 LEU A N 1
ATOM 1011 C CA . LEU A 1 131 ? -7.600 22.872 -15.093 1.00 56.47 131 LEU A CA 1
ATOM 1012 C C . LEU A 1 131 ? -6.843 22.109 -13.990 1.00 56.47 131 LEU A C 1
ATOM 1014 O O . LEU A 1 131 ? -5.692 21.733 -14.189 1.00 56.47 131 LEU A O 1
ATOM 1018 N N . ARG A 1 132 ? -7.474 21.863 -12.836 1.00 69.69 132 ARG A N 1
ATOM 1019 C CA . ARG A 1 132 ? -6.869 21.152 -11.697 1.00 69.69 132 ARG A CA 1
ATOM 1020 C C . ARG A 1 132 ? -7.430 19.744 -11.493 1.00 69.69 132 ARG A C 1
ATOM 1022 O O . ARG A 1 132 ? -7.086 19.112 -10.500 1.00 69.69 132 ARG A O 1
ATOM 1029 N N . ARG A 1 133 ? -8.285 19.240 -12.395 1.00 83.56 133 ARG A N 1
ATOM 1030 C CA . ARG A 1 133 ? -8.792 17.857 -12.363 1.00 83.56 133 ARG A CA 1
ATOM 1031 C C . ARG A 1 133 ? -8.044 16.992 -13.371 1.00 83.56 133 ARG A C 1
ATOM 1033 O O . ARG A 1 133 ? -8.010 17.307 -14.554 1.00 83.56 133 ARG A O 1
ATOM 1040 N N . GLY A 1 134 ? -7.488 15.882 -12.904 1.00 86.19 134 GLY A N 1
ATOM 1041 C CA . GLY A 1 134 ? -6.763 14.921 -13.729 1.00 86.19 134 GLY A CA 1
ATOM 1042 C C . GLY A 1 134 ? -7.213 13.496 -13.451 1.00 86.19 134 GLY A C 1
ATOM 1043 O O . GLY A 1 134 ? -7.613 13.161 -12.336 1.00 86.19 134 GLY A O 1
ATOM 1044 N N . THR A 1 135 ? -7.134 12.638 -14.460 1.00 90.94 135 THR A N 1
ATOM 1045 C CA . THR A 1 135 ? -7.277 11.186 -14.311 1.00 90.94 135 THR A CA 1
ATOM 1046 C C . THR A 1 135 ? -6.133 10.510 -15.034 1.00 90.94 135 THR A C 1
ATOM 1048 O O . THR A 1 135 ? -5.733 10.973 -16.098 1.00 90.94 135 THR A O 1
ATOM 1051 N N . GLY A 1 136 ? -5.646 9.401 -14.497 1.00 92.56 136 GLY A N 1
ATOM 1052 C CA . GLY A 1 136 ? -4.544 8.673 -15.103 1.00 92.56 136 GLY A CA 1
ATOM 1053 C C . GLY A 1 136 ? -4.555 7.203 -14.732 1.00 92.56 136 GLY A C 1
ATOM 1054 O O . GLY A 1 136 ? -5.157 6.789 -13.736 1.00 92.56 136 GLY A O 1
ATOM 1055 N N . SER A 1 137 ? -3.873 6.423 -15.555 1.00 95.00 137 SER A N 1
ATOM 1056 C CA . SER A 1 137 ? -3.543 5.032 -15.288 1.00 95.00 137 SER A CA 1
ATOM 1057 C C . SER A 1 137 ? -2.084 4.794 -15.637 1.00 95.00 137 SER A C 1
ATOM 1059 O O . SER A 1 137 ? -1.587 5.346 -16.617 1.00 95.00 137 SER A O 1
ATOM 1061 N N . ALA A 1 138 ? -1.425 3.959 -14.851 1.00 93.69 138 ALA A N 1
ATOM 1062 C CA . ALA A 1 138 ? -0.052 3.540 -15.039 1.00 93.69 138 ALA A CA 1
ATOM 1063 C C . ALA A 1 138 ? 0.037 2.024 -14.867 1.00 93.69 138 ALA A C 1
ATOM 1065 O O . ALA A 1 138 ? -0.696 1.425 -14.078 1.00 93.69 138 ALA A O 1
ATOM 1066 N N . ARG A 1 139 ? 0.953 1.416 -15.611 1.00 95.44 139 ARG A N 1
ATOM 1067 C CA . ARG A 1 139 ? 1.266 -0.005 -15.537 1.00 95.44 139 ARG A CA 1
ATOM 1068 C C . ARG A 1 139 ? 2.775 -0.162 -15.651 1.00 95.44 139 ARG A C 1
ATOM 1070 O O . ARG A 1 139 ? 3.362 0.389 -16.577 1.00 95.44 139 ARG A O 1
ATOM 1077 N N . ALA A 1 140 ? 3.372 -0.908 -14.732 1.00 92.50 140 ALA A N 1
ATOM 1078 C CA . ALA A 1 140 ? 4.785 -1.258 -14.753 1.00 92.50 140 ALA A CA 1
ATOM 1079 C C . ALA A 1 140 ? 4.924 -2.782 -14.708 1.00 92.50 140 ALA A C 1
ATOM 1081 O O . ALA A 1 140 ? 4.572 -3.416 -13.711 1.00 92.50 140 ALA A O 1
ATOM 1082 N N . ASP A 1 141 ? 5.409 -3.357 -15.808 1.00 93.38 141 ASP A N 1
ATOM 1083 C CA . ASP A 1 141 ? 5.790 -4.766 -15.879 1.00 93.38 141 ASP A CA 1
ATOM 1084 C C . ASP A 1 141 ? 7.221 -4.905 -15.356 1.00 93.38 141 ASP A C 1
ATOM 1086 O O . ASP A 1 141 ? 8.186 -4.527 -16.020 1.00 93.38 141 ASP A O 1
ATOM 1090 N N . LEU A 1 142 ? 7.344 -5.382 -14.119 1.00 90.94 142 LEU A N 1
ATOM 1091 C CA . LEU A 1 142 ? 8.628 -5.491 -13.438 1.00 90.94 142 LEU A CA 1
ATOM 1092 C C . LEU A 1 142 ? 9.476 -6.613 -14.038 1.00 90.94 142 LEU A C 1
ATOM 1094 O O . LEU A 1 142 ? 10.691 -6.475 -14.118 1.00 90.94 142 LEU A O 1
ATOM 1098 N N . ALA A 1 143 ? 8.844 -7.700 -14.497 1.00 87.50 143 ALA A N 1
ATOM 1099 C CA . ALA A 1 143 ? 9.557 -8.797 -15.142 1.00 87.50 143 ALA A CA 1
ATOM 1100 C C . ALA A 1 143 ? 10.221 -8.315 -16.436 1.00 87.50 143 ALA A C 1
ATOM 1102 O O . ALA A 1 143 ? 11.433 -8.456 -16.578 1.00 87.50 143 ALA A O 1
ATOM 1103 N N . ALA A 1 144 ? 9.455 -7.650 -17.306 1.00 90.50 144 ALA A N 1
ATOM 1104 C CA . ALA A 1 144 ? 9.993 -7.060 -18.527 1.00 90.50 144 ALA A CA 1
ATOM 1105 C C . ALA A 1 144 ? 11.057 -5.988 -18.234 1.00 90.50 144 ALA A C 1
ATOM 1107 O O . ALA A 1 144 ? 12.050 -5.894 -18.951 1.00 90.50 144 ALA A O 1
ATOM 1108 N N . TRP A 1 145 ? 10.877 -5.197 -17.169 1.00 88.94 145 TRP A N 1
ATOM 1109 C CA . TRP A 1 145 ? 11.866 -4.201 -16.760 1.00 88.94 145 TRP A CA 1
ATOM 1110 C C . TRP A 1 145 ? 13.198 -4.832 -16.339 1.00 88.94 145 TRP A C 1
ATOM 1112 O O . TRP A 1 145 ? 14.240 -4.385 -16.811 1.00 88.94 145 TRP A O 1
ATOM 1122 N N . TRP A 1 146 ? 13.190 -5.872 -15.500 1.00 89.94 146 TRP A N 1
ATOM 1123 C CA . TRP A 1 146 ? 14.425 -6.559 -15.107 1.00 89.94 146 TRP A CA 1
ATOM 1124 C C . TRP A 1 146 ? 15.089 -7.285 -16.269 1.00 89.94 146 TRP A C 1
ATOM 1126 O O . TRP A 1 146 ? 16.313 -7.254 -16.367 1.00 89.94 146 TRP A O 1
ATOM 1136 N N . ASP A 1 147 ? 14.302 -7.907 -17.147 1.00 88.94 147 ASP A N 1
ATOM 1137 C CA . ASP A 1 147 ? 14.838 -8.570 -18.334 1.00 88.94 147 ASP A CA 1
ATOM 1138 C C . ASP A 1 147 ? 15.529 -7.544 -19.255 1.00 88.94 147 ASP A C 1
ATOM 1140 O O . ASP A 1 147 ? 16.623 -7.804 -19.748 1.00 88.94 147 ASP A O 1
ATOM 1144 N N . ALA A 1 148 ? 14.960 -6.340 -19.406 1.00 87.31 148 ALA A N 1
ATOM 1145 C CA . ALA A 1 148 ? 15.587 -5.240 -20.141 1.00 87.31 148 ALA A CA 1
ATOM 1146 C C . ALA A 1 148 ? 16.812 -4.649 -19.418 1.00 87.31 148 ALA A C 1
ATOM 1148 O O . ALA A 1 148 ? 17.799 -4.310 -20.061 1.00 87.31 148 ALA A O 1
ATOM 1149 N N . ALA A 1 149 ? 16.777 -4.535 -18.089 1.00 84.38 149 ALA A N 1
ATOM 1150 C CA . ALA A 1 149 ? 17.893 -4.013 -17.297 1.00 84.38 149 ALA A CA 1
ATOM 1151 C C . ALA A 1 149 ? 19.109 -4.958 -17.271 1.00 84.38 149 ALA A C 1
ATOM 1153 O O . ALA A 1 149 ? 20.223 -4.508 -17.017 1.00 84.38 149 ALA A O 1
ATOM 1154 N N . ALA A 1 150 ? 18.903 -6.253 -17.529 1.00 83.69 150 ALA A N 1
ATOM 1155 C CA . ALA A 1 150 ? 19.975 -7.235 -17.665 1.00 83.69 150 ALA A CA 1
ATOM 1156 C C . ALA A 1 150 ? 20.693 -7.165 -19.026 1.00 83.69 150 ALA A C 1
ATOM 1158 O O . ALA A 1 150 ? 21.745 -7.786 -19.192 1.00 83.69 150 ALA A O 1
ATOM 1159 N N . LEU A 1 151 ? 20.138 -6.440 -20.004 1.00 81.31 151 LEU A N 1
ATOM 1160 C CA . LEU A 1 151 ? 20.767 -6.267 -21.308 1.00 81.31 151 LEU A CA 1
ATOM 1161 C C . LEU A 1 151 ? 21.937 -5.270 -21.233 1.00 81.31 151 LEU A C 1
ATOM 1163 O O . LEU A 1 151 ? 21.876 -4.291 -20.483 1.00 81.31 151 LEU A O 1
ATOM 1167 N N . PRO A 1 152 ? 22.999 -5.467 -22.035 1.00 72.50 152 PRO A N 1
ATOM 1168 C CA . PRO A 1 152 ? 24.051 -4.471 -22.186 1.00 72.50 152 PRO A CA 1
ATOM 1169 C C . PRO A 1 152 ? 23.485 -3.138 -22.704 1.00 72.50 152 PRO A C 1
ATOM 1171 O O . PRO A 1 152 ? 22.535 -3.142 -23.492 1.00 72.50 152 PRO A O 1
ATOM 1174 N N . PRO A 1 153 ? 24.083 -1.987 -22.348 1.00 69.81 153 PRO A N 1
ATOM 1175 C CA . PRO A 1 153 ? 23.693 -0.705 -22.926 1.00 69.81 153 PRO A CA 1
ATOM 1176 C C . PRO A 1 153 ? 23.765 -0.736 -24.464 1.00 69.81 153 PRO A C 1
ATOM 1178 O O . PRO A 1 153 ? 24.838 -0.950 -25.026 1.00 69.81 153 PRO A O 1
ATOM 1181 N N . GLY A 1 154 ? 22.634 -0.500 -25.139 1.00 67.56 154 GLY A N 1
ATOM 1182 C CA . GLY A 1 154 ? 22.544 -0.432 -26.607 1.00 67.56 154 GLY A CA 1
ATOM 1183 C C . GLY A 1 154 ? 22.148 -1.730 -27.327 1.00 67.56 154 GLY A C 1
ATOM 1184 O O . GLY A 1 154 ? 22.242 -1.762 -28.554 1.00 67.56 154 GLY A O 1
ATOM 1185 N N . ALA A 1 155 ? 21.730 -2.766 -26.591 1.00 54.25 155 ALA A N 1
ATOM 1186 C CA . ALA A 1 155 ? 21.144 -3.999 -27.131 1.00 54.25 155 ALA A CA 1
ATOM 1187 C C . ALA A 1 155 ? 19.642 -3.881 -27.449 1.00 54.25 155 ALA A C 1
ATOM 1189 O O . ALA A 1 155 ? 18.959 -3.032 -26.828 1.00 54.25 155 ALA A O 1
#

Radius of gyration: 18.31 Å; chains: 1; bounding box: 37×42×50 Å